Protein AF-A0A9X7GP49-F1 (afdb_monomer)

Organism: Bacillus cereus (NCBI:txid1396)

Solvent-accessible surface area (backbone atoms only — not comparable to full-atom values): 3908 Å² total; per-residue (Å²): 135,86,51,72,67,59,51,50,55,50,50,52,51,48,36,70,74,66,74,51,89,52,66,65,63,52,31,54,79,66,64,34,48,76,45,75,43,89,53,82,92,48,69,55,53,75,53,70,58,97,86,44,40,38,38,41,36,22,62,82,64,83,129

Nearest PDB structures (foldseek):
  7z6s-assembly1_E  TM=5.235E-01  e=4.266E-02  Homo sapiens
  7z5h-assembly3_C  TM=5.249E-01  e=6.485E-02  Homo sapiens
  7bb6-assembly1_E  TM=4.702E-01  e=3.716E-01  Homo sapiens
  7dcx-assembly1_D  TM=4.434E-01  e=2.815E+00  Severe acute respiratory syndrome coronavirus 2
  7k8w-assembly1_G  TM=2.428E-01  e=3.721E+00  Severe acute respiratory syndrome coronavirus 2

Structure (mmCIF, N/CA/C/O backbone):
data_AF-A0A9X7GP49-F1
#
_entry.id   AF-A0A9X7GP49-F1
#
loop_
_atom_site.group_PDB
_atom_site.id
_atom_site.type_symbol
_atom_site.label_atom_id
_atom_site.label_alt_id
_atom_site.label_comp_id
_atom_site.label_asym_id
_atom_site.label_entity_id
_atom_site.label_seq_id
_atom_site.pdbx_PDB_ins_code
_atom_site.Cartn_x
_atom_site.Cartn_y
_atom_site.Cartn_z
_atom_site.occupancy
_atom_site.B_iso_or_equiv
_atom_site.auth_seq_id
_atom_site.auth_comp_id
_atom_site.auth_asym_id
_atom_site.auth_atom_id
_atom_site.pdbx_PDB_model_num
ATOM 1 N N . MET A 1 1 ? 9.706 11.180 12.497 1.00 64.75 1 MET A N 1
ATOM 2 C CA . MET A 1 1 ? 9.932 9.718 12.449 1.00 64.75 1 MET A CA 1
ATOM 3 C C . MET A 1 1 ? 8.756 9.058 13.158 1.00 64.75 1 MET A C 1
ATOM 5 O O . MET A 1 1 ? 8.446 9.492 14.259 1.00 64.75 1 MET A O 1
ATOM 9 N N . VAL A 1 2 ? 8.042 8.124 12.525 1.00 80.62 2 VAL A N 1
ATOM 10 C CA . VAL A 1 2 ? 6.898 7.434 13.159 1.00 80.62 2 VAL A CA 1
ATOM 11 C C . VAL A 1 2 ? 7.440 6.303 14.032 1.00 80.62 2 VAL A C 1
ATOM 13 O O . VAL A 1 2 ? 8.305 5.553 13.583 1.00 80.62 2 VAL A O 1
ATOM 16 N N . SER A 1 3 ? 6.976 6.182 15.275 1.00 93.94 3 SER A N 1
ATOM 17 C CA . SER A 1 3 ? 7.429 5.119 16.173 1.00 93.94 3 SER A CA 1
ATOM 18 C C . SER A 1 3 ? 6.795 3.772 15.809 1.00 93.94 3 SER A C 1
ATOM 20 O O . SER A 1 3 ? 5.670 3.705 15.309 1.00 93.94 3 SER A O 1
ATOM 22 N N . LYS A 1 4 ? 7.485 2.667 16.119 1.00 93.94 4 LYS A N 1
ATOM 23 C CA . LYS A 1 4 ? 6.940 1.306 15.946 1.00 93.94 4 LYS A CA 1
ATOM 24 C C . LYS A 1 4 ? 5.586 1.134 16.647 1.00 93.94 4 LYS A C 1
ATOM 26 O O . LYS A 1 4 ? 4.693 0.484 16.117 1.00 93.94 4 LYS A O 1
ATOM 31 N N . GLN A 1 5 ? 5.420 1.759 17.814 1.00 95.06 5 GLN A N 1
ATOM 32 C CA . GLN A 1 5 ? 4.158 1.741 18.555 1.00 95.06 5 GLN A CA 1
ATOM 33 C C . GLN A 1 5 ? 3.026 2.417 17.772 1.00 95.06 5 GLN A C 1
ATOM 35 O O . GLN A 1 5 ? 1.936 1.861 17.685 1.00 95.06 5 GLN A O 1
ATOM 40 N N . GLN A 1 6 ? 3.282 3.569 17.145 1.00 95.25 6 GLN A N 1
ATOM 41 C CA . GLN A 1 6 ? 2.284 4.263 16.323 1.00 95.25 6 GLN A CA 1
ATOM 42 C C . GLN A 1 6 ? 1.876 3.443 15.090 1.00 95.25 6 GLN A C 1
ATOM 44 O O . GLN A 1 6 ? 0.699 3.429 14.733 1.00 95.25 6 GLN A O 1
ATOM 49 N N . ILE A 1 7 ? 2.821 2.727 14.469 1.00 94.56 7 ILE A N 1
ATOM 50 C CA . ILE A 1 7 ? 2.532 1.815 13.350 1.00 94.56 7 ILE A CA 1
ATOM 51 C C . ILE A 1 7 ? 1.611 0.683 13.813 1.00 94.56 7 ILE A C 1
ATOM 53 O O . ILE A 1 7 ? 0.584 0.443 13.184 1.00 94.56 7 ILE A O 1
ATOM 57 N N . ASN A 1 8 ? 1.935 0.031 14.932 1.00 95.62 8 ASN A N 1
ATOM 58 C CA . ASN A 1 8 ? 1.129 -1.070 15.462 1.00 95.62 8 ASN A CA 1
ATOM 59 C C . ASN A 1 8 ? -0.298 -0.623 15.801 1.00 95.62 8 ASN A C 1
ATOM 61 O O . ASN A 1 8 ? -1.252 -1.274 15.387 1.00 95.62 8 ASN A O 1
ATOM 65 N N . LEU A 1 9 ? -0.454 0.530 16.460 1.00 97.00 9 LEU A N 1
ATOM 66 C CA . LEU A 1 9 ? -1.774 1.098 16.748 1.00 97.00 9 LEU A CA 1
ATOM 67 C C . LEU A 1 9 ? -2.575 1.360 15.468 1.00 97.00 9 LEU A C 1
ATOM 69 O O . LEU A 1 9 ? -3.785 1.134 15.437 1.00 97.00 9 LEU A O 1
ATOM 73 N N . LYS A 1 10 ? -1.908 1.808 14.396 1.00 95.06 10 LYS A N 1
ATOM 74 C CA . LYS A 1 10 ? -2.574 2.037 13.114 1.00 95.06 10 LYS A CA 1
ATOM 75 C C . LYS A 1 10 ? -3.004 0.736 12.446 1.00 95.06 10 LYS A C 1
ATOM 77 O O . LYS A 1 10 ? -4.098 0.683 11.888 1.00 95.06 10 LYS A O 1
ATOM 82 N N . ILE A 1 11 ? -2.163 -0.294 12.504 1.00 94.44 11 ILE A N 1
ATOM 83 C CA . ILE A 1 11 ? -2.500 -1.632 12.011 1.00 94.44 11 ILE A CA 1
ATOM 84 C C . ILE A 1 11 ? -3.732 -2.145 12.758 1.00 94.44 11 ILE A C 1
ATOM 86 O O . ILE A 1 11 ? -4.713 -2.499 12.112 1.00 94.44 11 ILE A O 1
ATOM 90 N N . ASP A 1 12 ? -3.741 -2.093 14.089 1.00 95.88 12 ASP A N 1
ATOM 91 C CA . ASP A 1 12 ? -4.869 -2.568 14.897 1.00 95.88 12 ASP A CA 1
ATOM 92 C C . ASP A 1 12 ? -6.173 -1.815 14.590 1.00 95.88 12 ASP A C 1
ATOM 94 O O . ASP A 1 12 ? -7.237 -2.430 14.501 1.00 95.88 12 ASP A O 1
ATOM 98 N N . GLU A 1 13 ? -6.111 -0.496 14.369 1.00 96.12 13 GLU A N 1
ATOM 99 C CA . GLU A 1 13 ? -7.264 0.302 13.930 1.00 96.12 13 GLU A CA 1
ATOM 100 C C . GLU A 1 13 ? -7.820 -0.198 12.586 1.00 96.12 13 GLU A C 1
ATOM 102 O O . GLU A 1 13 ? -9.034 -0.353 12.436 1.00 96.12 13 GLU A O 1
ATOM 107 N N . LEU A 1 14 ? -6.946 -0.458 11.607 1.00 95.88 14 LEU A N 1
ATOM 108 C CA . LEU A 1 14 ? -7.344 -0.945 10.283 1.00 95.88 14 LEU A CA 1
ATOM 109 C C . LEU A 1 14 ? -7.947 -2.349 10.364 1.00 95.88 14 LEU A C 1
ATOM 111 O O . LEU A 1 14 ? -9.013 -2.580 9.797 1.00 95.88 14 LEU A O 1
ATOM 115 N N . LEU A 1 15 ? -7.316 -3.256 11.113 1.00 94.94 15 LEU A N 1
ATOM 116 C CA . LEU A 1 15 ? -7.806 -4.623 11.291 1.00 94.94 15 LEU A CA 1
ATOM 117 C C . LEU A 1 15 ? -9.187 -4.643 11.947 1.00 94.94 15 LEU A C 1
ATOM 119 O O . LEU A 1 15 ? -10.064 -5.370 11.493 1.00 94.94 15 LEU A O 1
ATOM 123 N N . ARG A 1 16 ? -9.418 -3.808 12.968 1.00 95.88 16 ARG A N 1
ATOM 124 C CA . ARG A 1 16 ? -10.732 -3.692 13.622 1.00 95.88 16 ARG A CA 1
ATOM 125 C C . ARG A 1 16 ? -11.792 -3.080 12.710 1.00 95.88 16 ARG A C 1
ATOM 127 O O . ARG A 1 16 ? -12.942 -3.496 12.769 1.00 95.88 16 ARG A O 1
ATOM 134 N N . ARG A 1 17 ? -11.429 -2.088 11.888 1.00 96.62 17 ARG A N 1
ATOM 135 C CA . ARG A 1 17 ? -12.379 -1.395 11.002 1.00 96.62 17 ARG A CA 1
ATOM 136 C C . ARG A 1 17 ? -12.801 -2.246 9.805 1.00 96.62 17 ARG A C 1
ATOM 138 O O . ARG A 1 17 ? -13.966 -2.198 9.434 1.00 96.62 17 ARG A O 1
ATOM 145 N N . TYR A 1 18 ? -11.866 -2.969 9.194 1.00 95.44 18 TYR A N 1
ATOM 146 C CA . TYR A 1 18 ? -12.105 -3.696 7.941 1.00 95.44 18 TYR A CA 1
ATOM 147 C C . TYR A 1 18 ? -12.230 -5.213 8.125 1.00 95.44 18 TYR A C 1
ATOM 149 O O . TYR A 1 18 ? -12.584 -5.907 7.180 1.00 95.44 18 TYR A O 1
ATOM 157 N N . ASN A 1 19 ? -11.955 -5.731 9.328 1.00 95.31 19 ASN A N 1
ATOM 158 C CA . ASN A 1 19 ? -12.043 -7.152 9.681 1.00 95.31 19 ASN A CA 1
ATOM 159 C C . ASN A 1 19 ? -11.282 -8.093 8.723 1.00 95.31 19 ASN A C 1
ATOM 161 O O . ASN A 1 19 ? -11.666 -9.239 8.506 1.00 95.31 19 ASN A O 1
ATOM 165 N N . THR A 1 20 ? -10.193 -7.607 8.132 1.00 95.19 20 THR A N 1
ATOM 166 C CA . THR A 1 20 ? -9.334 -8.375 7.230 1.00 95.19 20 THR A CA 1
ATOM 167 C C . THR A 1 20 ? -7.884 -7.942 7.398 1.00 95.19 20 THR A C 1
ATOM 169 O O . THR A 1 20 ? -7.607 -6.797 7.756 1.00 95.19 20 THR A O 1
ATOM 172 N N . ARG A 1 21 ? -6.954 -8.874 7.161 1.00 95.38 21 ARG A N 1
ATOM 173 C CA . ARG A 1 21 ? -5.507 -8.610 7.082 1.00 95.38 21 ARG A CA 1
ATOM 174 C C . ARG A 1 21 ? -5.025 -8.450 5.642 1.00 95.38 21 ARG A C 1
ATOM 176 O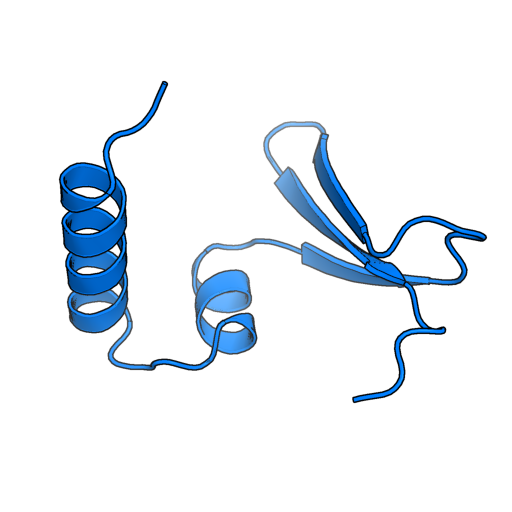 O . ARG A 1 21 ? -3.844 -8.179 5.443 1.00 95.38 21 ARG A O 1
ATOM 183 N N . ASP A 1 22 ? -5.912 -8.643 4.669 1.00 95.75 22 ASP A N 1
ATOM 184 C CA . ASP A 1 22 ? -5.588 -8.505 3.258 1.00 95.75 22 ASP A CA 1
ATOM 185 C C . ASP A 1 22 ? -5.418 -7.014 2.907 1.00 95.75 22 ASP A C 1
ATOM 187 O O . ASP A 1 22 ? -6.384 -6.244 3.003 1.00 95.75 22 ASP A O 1
ATOM 191 N N . PRO A 1 23 ? -4.207 -6.573 2.520 1.00 93.88 23 PRO A N 1
ATOM 192 C CA . PRO A 1 23 ? -3.955 -5.177 2.192 1.00 93.88 23 PRO A CA 1
ATOM 193 C C . PRO A 1 23 ? -4.717 -4.702 0.947 1.00 93.88 23 PRO A C 1
ATOM 195 O O . PRO A 1 23 ? -5.025 -3.512 0.871 1.00 93.88 23 PRO A O 1
ATOM 198 N N . PHE A 1 24 ? -5.056 -5.586 0.003 1.00 95.12 24 PHE A N 1
ATOM 199 C CA . PHE A 1 24 ? -5.786 -5.227 -1.215 1.00 95.12 24 PHE A CA 1
ATOM 200 C C . PHE A 1 24 ? -7.255 -4.936 -0.916 1.00 95.12 24 PHE A C 1
ATOM 202 O O . PHE A 1 24 ? -7.773 -3.911 -1.354 1.00 95.12 24 PHE A O 1
ATOM 209 N N . LEU A 1 25 ? -7.891 -5.755 -0.072 1.00 96.81 25 LEU A N 1
ATOM 210 C CA . LEU A 1 25 ? -9.256 -5.493 0.402 1.00 96.81 25 LEU A CA 1
ATOM 211 C C . LEU A 1 25 ? -9.333 -4.195 1.218 1.00 96.81 25 LEU A C 1
ATOM 213 O O . LEU A 1 25 ? -10.276 -3.416 1.081 1.00 96.81 25 LEU A O 1
ATOM 217 N N . ILE A 1 26 ? -8.321 -3.915 2.048 1.00 97.06 26 ILE A N 1
ATOM 218 C CA . ILE A 1 26 ? -8.244 -2.640 2.778 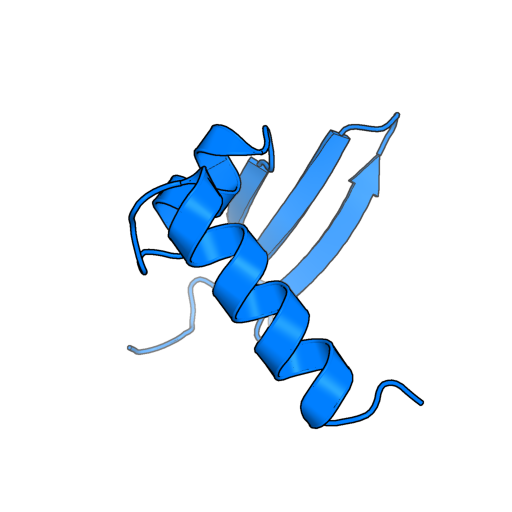1.00 97.06 26 ILE A CA 1
ATOM 219 C C . ILE A 1 26 ? -8.071 -1.470 1.801 1.00 97.06 26 ILE A C 1
ATOM 221 O O . ILE A 1 26 ? -8.695 -0.427 1.993 1.00 97.06 26 ILE 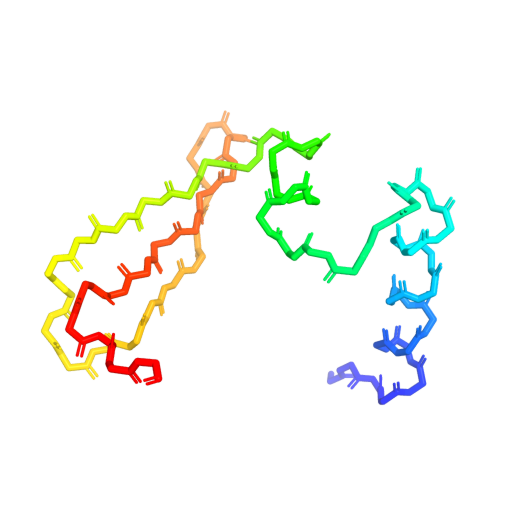A O 1
ATOM 225 N N . ALA A 1 27 ? -7.229 -1.605 0.774 1.00 96.44 27 ALA A N 1
ATOM 226 C CA . ALA A 1 27 ? -7.027 -0.563 -0.230 1.00 96.44 27 ALA A CA 1
ATOM 227 C C . ALA A 1 27 ? -8.329 -0.249 -0.985 1.00 96.44 27 ALA A C 1
ATOM 229 O O . ALA A 1 27 ? -8.721 0.919 -1.053 1.00 96.44 27 ALA A O 1
ATOM 230 N N . GLU A 1 28 ? -9.042 -1.282 -1.434 1.00 96.38 28 GLU A N 1
ATOM 231 C CA . GLU A 1 28 ? -10.351 -1.174 -2.084 1.00 96.38 28 GLU A CA 1
ATOM 232 C C . GLU A 1 28 ? -11.373 -0.469 -1.181 1.00 96.38 28 GLU A C 1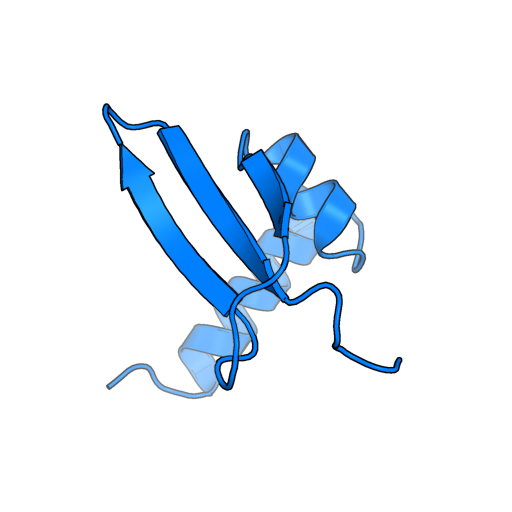
ATOM 234 O O . GLU A 1 28 ? -11.942 0.555 -1.561 1.00 96.38 28 GLU A O 1
ATOM 239 N N . ALA A 1 29 ? -11.528 -0.923 0.068 1.00 96.38 29 ALA A N 1
ATOM 240 C CA . ALA A 1 29 ? -12.453 -0.324 1.032 1.00 96.38 29 ALA A CA 1
ATOM 241 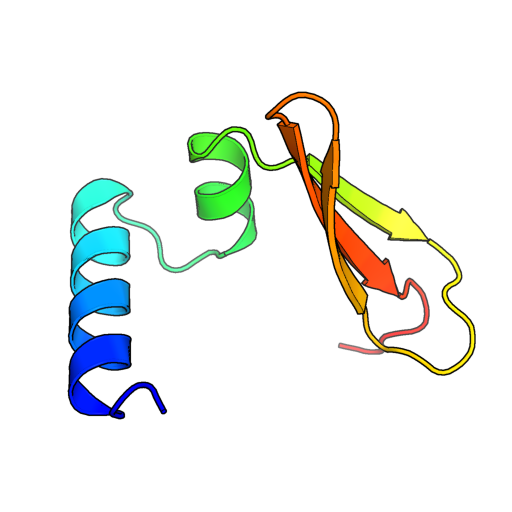C C . ALA A 1 29 ? -12.095 1.129 1.407 1.00 96.38 29 ALA A C 1
ATOM 243 O O . ALA A 1 29 ? -12.913 1.866 1.964 1.00 96.38 29 ALA A O 1
ATOM 244 N N . LYS A 1 30 ? -10.862 1.563 1.125 1.00 95.19 30 LYS A N 1
ATOM 245 C CA . LYS A 1 30 ? -10.393 2.941 1.303 1.00 95.19 30 LYS A CA 1
ATOM 246 C C . LYS A 1 30 ? -10.495 3.793 0.038 1.00 95.19 30 LYS A C 1
ATOM 248 O O . LYS A 1 30 ? -10.133 4.970 0.111 1.00 95.19 30 LYS A O 1
ATOM 253 N N . GLY A 1 31 ? -10.964 3.236 -1.077 1.00 96.12 31 GLY A N 1
ATOM 254 C CA . GLY A 1 31 ? -10.990 3.907 -2.375 1.00 96.12 31 GLY A CA 1
ATOM 255 C C . GLY A 1 31 ? -9.589 4.213 -2.907 1.00 96.12 31 GLY A C 1
ATOM 256 O O . GLY A 1 31 ? -9.395 5.231 -3.569 1.00 96.12 31 GLY A O 1
ATOM 257 N N . ILE A 1 32 ? -8.599 3.390 -2.550 1.00 97.94 32 ILE A N 1
ATOM 258 C CA . ILE A 1 32 ? -7.235 3.476 -3.070 1.00 97.94 32 ILE A CA 1
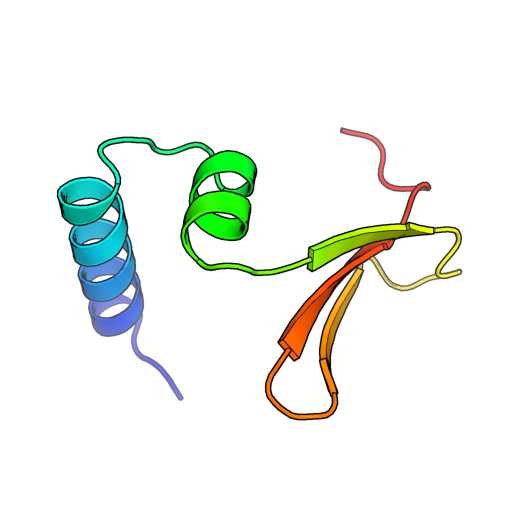ATOM 259 C C . ILE A 1 32 ? -7.156 2.627 -4.328 1.00 97.94 32 ILE A C 1
ATOM 261 O O . ILE A 1 32 ? -7.426 1.429 -4.295 1.00 97.94 32 ILE A O 1
ATOM 265 N N . VAL A 1 33 ? -6.752 3.250 -5.428 1.00 97.69 33 VAL A N 1
ATOM 266 C CA . VAL A 1 33 ? -6.555 2.555 -6.696 1.00 97.69 33 VAL A CA 1
ATOM 267 C C . VAL A 1 33 ? -5.197 1.858 -6.657 1.00 97.69 33 VAL A C 1
ATOM 269 O O . VAL A 1 33 ? -4.172 2.510 -6.456 1.00 97.69 33 VAL A O 1
ATOM 272 N N . VAL A 1 34 ? -5.186 0.539 -6.832 1.00 97.12 34 VAL A N 1
ATOM 273 C CA . VAL A 1 34 ? -3.956 -0.259 -6.911 1.00 97.12 34 VAL A CA 1
ATOM 274 C C . VAL A 1 34 ? -3.703 -0.620 -8.372 1.00 97.12 34 VAL A C 1
ATOM 276 O O . VAL A 1 34 ? -4.580 -1.182 -9.023 1.00 97.12 34 VAL A O 1
ATOM 279 N N . ILE A 1 35 ? -2.527 -0.270 -8.890 1.00 96.06 35 ILE A N 1
ATOM 280 C CA . ILE A 1 35 ? -2.130 -0.471 -10.289 1.00 96.06 35 ILE A CA 1
ATOM 281 C C . ILE A 1 35 ? -0.855 -1.306 -10.317 1.00 96.06 35 ILE A C 1
ATOM 283 O O . ILE A 1 35 ? 0.094 -1.009 -9.593 1.00 96.06 35 ILE A O 1
ATOM 287 N N . THR A 1 36 ? -0.825 -2.329 -11.165 1.00 95.19 36 THR A N 1
ATOM 288 C CA . THR A 1 36 ? 0.391 -3.086 -11.478 1.00 95.19 36 THR A CA 1
ATOM 289 C C . THR A 1 36 ? 0.938 -2.652 -12.829 1.00 95.19 36 THR A C 1
ATOM 291 O O . THR A 1 36 ? 0.203 -2.688 -13.815 1.00 95.19 36 THR A O 1
ATOM 294 N N . GLU A 1 37 ? 2.205 -2.248 -12.881 1.00 94.19 37 GLU A N 1
ATOM 295 C CA . GLU A 1 37 ? 2.863 -1.819 -14.121 1.00 94.19 37 GLU A CA 1
ATOM 296 C C . GLU A 1 37 ? 4.382 -2.052 -14.084 1.00 94.19 37 GLU A C 1
ATOM 298 O O . GLU A 1 37 ? 4.966 -2.311 -13.028 1.00 94.19 37 GLU A O 1
ATOM 303 N N . ALA A 1 38 ? 5.047 -1.937 -15.233 1.00 94.31 38 ALA A N 1
ATOM 304 C CA . ALA A 1 38 ? 6.499 -2.035 -15.335 1.00 94.31 38 ALA A CA 1
ATOM 305 C C . ALA A 1 38 ? 7.187 -0.769 -14.789 1.00 94.31 38 ALA A C 1
ATOM 307 O O . ALA A 1 38 ? 7.325 0.231 -15.491 1.00 94.31 38 ALA A O 1
ATOM 308 N N . LEU A 1 39 ? 7.678 -0.826 -13.547 1.00 93.81 39 LEU A N 1
ATOM 309 C CA . LEU A 1 39 ? 8.311 0.319 -12.869 1.00 93.81 39 LEU A CA 1
ATOM 310 C C . LEU A 1 39 ? 9.850 0.313 -12.916 1.00 93.81 39 LEU A C 1
ATOM 312 O O . LEU A 1 39 ? 10.507 1.021 -12.154 1.00 93.81 39 LEU A O 1
ATOM 316 N N . GLY A 1 40 ? 10.453 -0.492 -13.793 1.00 91.06 40 GLY A N 1
ATOM 317 C CA . GLY A 1 40 ? 11.909 -0.636 -13.851 1.00 91.06 40 GLY A CA 1
ATOM 318 C C . GLY A 1 40 ? 12.461 -1.228 -12.553 1.00 91.06 40 GLY A C 1
ATOM 319 O O . GLY A 1 40 ? 12.084 -2.344 -12.189 1.00 91.06 40 GLY A O 1
ATOM 320 N N . ASP A 1 41 ? 13.328 -0.477 -11.870 1.00 92.81 41 ASP A N 1
ATOM 321 C CA . ASP A 1 41 ? 14.093 -0.947 -10.705 1.00 92.81 41 ASP A CA 1
ATOM 322 C C . ASP A 1 41 ? 13.433 -0.641 -9.348 1.00 92.81 41 ASP A C 1
ATOM 324 O O . ASP A 1 41 ? 13.937 -1.064 -8.307 1.00 92.81 41 ASP A O 1
ATOM 328 N N . ILE A 1 42 ? 12.309 0.087 -9.318 1.00 94.50 42 ILE A N 1
ATOM 329 C CA . ILE A 1 42 ? 11.579 0.349 -8.066 1.00 94.50 42 ILE A CA 1
ATOM 330 C C . ILE A 1 42 ? 10.492 -0.698 -7.847 1.00 94.50 42 ILE A C 1
ATOM 332 O O . ILE A 1 42 ? 9.860 -1.152 -8.791 1.00 94.50 42 ILE A O 1
ATOM 336 N N . TYR A 1 43 ? 10.208 -1.050 -6.596 1.00 94.94 43 TYR A N 1
ATOM 337 C CA . TYR A 1 43 ? 9.141 -2.010 -6.283 1.00 94.94 43 TYR A CA 1
ATOM 338 C C . TYR A 1 43 ? 7.734 -1.423 -6.382 1.00 94.94 43 TYR A C 1
ATOM 340 O O . TYR A 1 43 ? 6.765 -2.156 -6.555 1.00 94.94 43 TYR A O 1
ATOM 348 N N . GLY A 1 44 ? 7.605 -0.107 -6.255 1.00 95.56 44 GLY A N 1
ATOM 349 C CA . GLY A 1 44 ? 6.315 0.556 -6.208 1.00 95.56 44 GLY A CA 1
ATOM 350 C C . 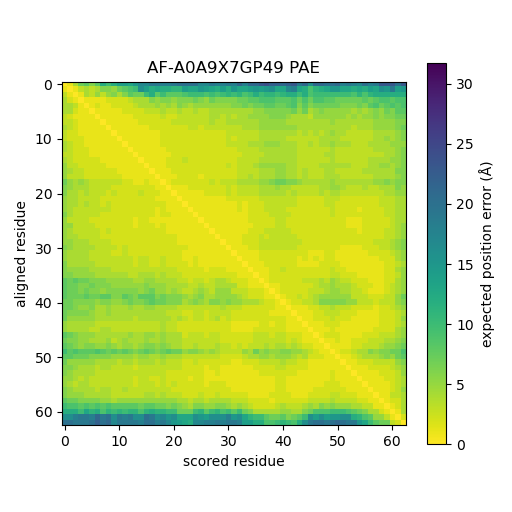GLY A 1 44 ? 6.403 1.924 -5.559 1.00 95.56 44 GLY A C 1
ATOM 351 O O . GLY A 1 44 ? 7.424 2.287 -4.971 1.00 95.56 44 GLY A O 1
ATOM 352 N N . TYR A 1 45 ? 5.321 2.686 -5.653 1.00 96.75 45 TYR A N 1
ATOM 353 C CA . TYR A 1 45 ? 5.200 3.980 -4.994 1.00 96.75 45 TYR A CA 1
ATOM 354 C C . TYR A 1 45 ? 3.742 4.339 -4.720 1.00 96.75 45 TYR A C 1
ATOM 356 O O . TYR A 1 45 ? 2.810 3.822 -5.332 1.00 96.75 45 TYR A O 1
ATOM 364 N N . TYR A 1 46 ? 3.554 5.264 -3.785 1.00 97.50 46 TYR A N 1
ATOM 365 C CA . TYR A 1 46 ? 2.262 5.871 -3.500 1.00 97.50 46 TYR A CA 1
ATOM 366 C C . TYR A 1 46 ? 2.248 7.305 -4.013 1.00 97.50 46 TYR A C 1
ATOM 368 O O . TYR A 1 46 ? 3.207 8.052 -3.806 1.00 97.50 46 TYR A O 1
ATOM 376 N N . HIS A 1 47 ? 1.140 7.720 -4.615 1.00 96.56 47 HIS A N 1
ATOM 377 C CA . HIS A 1 47 ? 0.907 9.126 -4.915 1.00 96.56 47 HIS A CA 1
ATOM 378 C C . HIS A 1 47 ? -0.587 9.465 -4.849 1.00 96.56 47 HIS A C 1
ATOM 380 O O . HIS A 1 47 ? -1.440 8.593 -4.686 1.00 96.56 47 HIS A O 1
ATOM 386 N N . LYS A 1 48 ? -0.918 10.757 -4.901 1.00 97.44 48 LYS A N 1
ATOM 387 C CA . LYS A 1 48 ? -2.299 11.236 -4.789 1.00 97.44 48 LYS A CA 1
ATOM 388 C C . LYS A 1 48 ? -2.562 12.320 -5.823 1.00 97.44 48 LYS A C 1
ATOM 390 O O . LYS A 1 48 ? -1.955 13.385 -5.751 1.00 97.44 48 LYS A O 1
ATOM 395 N N . VAL A 1 49 ? -3.504 12.075 -6.729 1.00 95.88 49 VAL A N 1
ATOM 396 C CA . VAL A 1 49 ? -3.931 13.034 -7.762 1.00 95.88 49 VAL A CA 1
ATOM 397 C C . VAL A 1 49 ? -5.372 13.421 -7.497 1.00 95.88 49 VAL A C 1
ATOM 399 O O . VAL A 1 49 ? -6.226 12.560 -7.321 1.00 95.88 49 VAL A O 1
ATOM 402 N N . SER A 1 50 ? -5.657 14.723 -7.415 1.00 94.06 50 SER A N 1
ATOM 403 C CA . SER A 1 50 ? -7.026 15.239 -7.236 1.00 94.06 50 SER A CA 1
ATOM 404 C C . SER A 1 50 ? -7.811 14.573 -6.097 1.00 94.06 50 SER A C 1
ATOM 406 O O . SER A 1 50 ? -9.013 14.358 -6.186 1.00 94.06 50 SER A O 1
ATOM 408 N N . ARG A 1 51 ? -7.120 14.287 -4.989 1.00 94.50 51 ARG A N 1
ATOM 409 C CA . ARG A 1 51 ? -7.612 13.576 -3.795 1.00 94.50 51 ARG A CA 1
ATOM 410 C C . ARG A 1 51 ? -7.774 12.060 -3.918 1.00 94.50 51 ARG A C 1
ATOM 412 O O . ARG A 1 51 ? -7.991 11.436 -2.881 1.00 94.50 51 ARG A O 1
ATOM 419 N N . ILE A 1 52 ? -7.577 11.485 -5.096 1.00 96.69 52 ILE A N 1
ATOM 420 C CA . ILE A 1 52 ? -7.624 10.044 -5.332 1.00 96.69 52 IL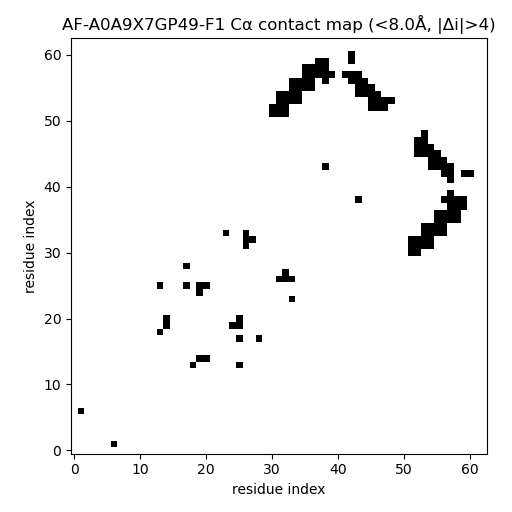E A CA 1
ATOM 421 C C . ILE A 1 52 ? -6.246 9.452 -4.996 1.00 96.69 52 ILE A C 1
ATOM 423 O O . ILE A 1 52 ? -5.243 9.886 -5.572 1.00 96.69 52 ILE A O 1
ATOM 427 N N . PRO A 1 53 ? -6.160 8.542 -4.013 1.00 98.00 53 PRO A N 1
ATOM 428 C CA . PRO A 1 53 ? -4.924 7.853 -3.675 1.00 98.00 53 PRO A CA 1
ATOM 429 C C . PRO A 1 53 ? -4.650 6.693 -4.638 1.00 98.00 53 PRO A C 1
ATOM 431 O O . PRO A 1 53 ? -5.549 5.911 -4.943 1.00 98.00 53 PRO A O 1
ATOM 434 N N . PHE A 1 54 ? -3.391 6.553 -5.044 1.00 98.06 54 PHE A N 1
ATOM 435 C CA . PHE A 1 54 ? -2.912 5.491 -5.921 1.00 98.06 54 PHE A CA 1
ATOM 436 C C . PHE A 1 54 ? -1.717 4.777 -5.296 1.00 98.06 54 PHE A C 1
ATOM 438 O O . PHE A 1 54 ? -0.817 5.419 -4.744 1.00 98.06 54 PHE A O 1
ATOM 445 N N . ILE A 1 55 ? -1.695 3.456 -5.420 1.00 97.88 55 ILE A N 1
ATOM 446 C CA . ILE A 1 55 ? -0.549 2.603 -5.118 1.00 97.88 55 ILE A CA 1
ATOM 447 C C . ILE A 1 55 ? -0.148 1.917 -6.417 1.00 97.88 55 ILE A C 1
ATOM 449 O O . ILE A 1 55 ? -0.930 1.164 -6.989 1.00 97.88 55 ILE A O 1
ATOM 453 N N . HIS A 1 56 ? 1.075 2.170 -6.856 1.00 96.56 56 HIS A N 1
ATOM 454 C CA . HIS A 1 56 ? 1.682 1.508 -7.999 1.00 96.56 56 HIS A CA 1
ATOM 455 C C . HIS A 1 56 ? 2.583 0.400 -7.484 1.00 96.56 56 HIS A C 1
ATOM 457 O O . HIS A 1 56 ? 3.392 0.629 -6.582 1.00 96.56 56 HIS A O 1
ATOM 463 N N . ILE A 1 57 ? 2.429 -0.790 -8.041 1.00 96.06 57 ILE A N 1
ATOM 464 C CA . ILE A 1 57 ? 3.185 -1.987 -7.695 1.00 96.06 57 ILE A CA 1
ATOM 465 C C . ILE A 1 57 ? 3.901 -2.440 -8.961 1.00 96.06 57 ILE A C 1
ATOM 467 O O . ILE A 1 57 ? 3.296 -2.517 -10.029 1.00 96.06 57 ILE A O 1
ATOM 471 N N . ASN A 1 58 ? 5.194 -2.726 -8.856 1.00 96.00 58 ASN A N 1
ATOM 472 C CA . ASN A 1 58 ? 5.948 -3.215 -9.997 1.00 96.00 58 ASN A CA 1
ATOM 473 C C . ASN A 1 58 ? 5.499 -4.639 -10.335 1.00 96.00 58 ASN A C 1
ATOM 475 O O . ASN A 1 58 ? 5.557 -5.530 -9.489 1.00 96.00 58 ASN A O 1
ATOM 479 N N . GLU A 1 59 ? 5.098 -4.865 -11.582 1.00 94.38 59 GLU A N 1
ATOM 480 C CA . GLU A 1 59 ? 4.705 -6.188 -12.081 1.00 94.38 59 GLU A CA 1
ATOM 481 C C . GLU A 1 59 ? 5.848 -7.213 -12.040 1.00 94.38 59 GLU A C 1
ATOM 483 O O . GLU A 1 59 ? 5.606 -8.416 -12.039 1.00 94.38 59 GLU A O 1
ATOM 488 N N . ARG A 1 60 ? 7.104 -6.748 -11.986 1.00 91.31 60 ARG A N 1
ATOM 489 C CA . ARG A 1 60 ? 8.301 -7.599 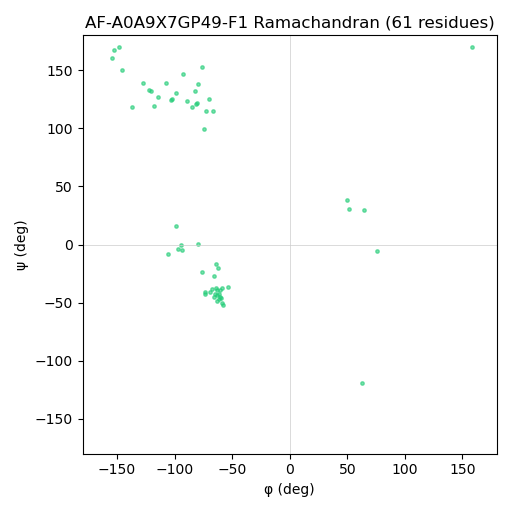-11.928 1.00 91.31 60 ARG A CA 1
ATOM 490 C C . ARG A 1 60 ? 8.591 -8.139 -10.525 1.00 91.31 60 ARG A C 1
ATOM 492 O O . ARG A 1 60 ? 9.587 -8.839 -10.349 1.00 91.31 60 ARG A O 1
ATOM 499 N N . LEU A 1 61 ? 7.769 -7.813 -9.524 1.00 85.44 61 LEU A N 1
ATOM 500 C CA . LEU A 1 61 ? 7.882 -8.396 -8.189 1.00 85.44 61 LEU A CA 1
ATOM 501 C C . LEU A 1 61 ? 7.543 -9.892 -8.238 1.00 85.44 61 LEU A C 1
ATOM 503 O O . LEU A 1 61 ? 6.406 -10.274 -8.503 1.00 85.44 61 LEU A O 1
ATOM 507 N N . SER A 1 62 ? 8.530 -10.743 -7.954 1.00 68.81 62 SER A N 1
ATOM 508 C CA . SER A 1 62 ? 8.296 -12.164 -7.690 1.00 68.81 62 SER A CA 1
ATOM 509 C C . SER A 1 62 ? 7.840 -12.344 -6.240 1.00 68.81 62 SER A C 1
ATOM 511 O O . SER A 1 62 ? 8.568 -11.943 -5.327 1.00 68.81 62 SER A O 1
ATOM 513 N N . TYR A 1 63 ? 6.653 -12.920 -6.048 1.00 60.12 63 TYR A N 1
ATOM 514 C CA . TYR A 1 63 ? 6.090 -13.271 -4.739 1.00 60.12 63 TYR A CA 1
ATOM 515 C C . TYR A 1 63 ? 6.672 -14.570 -4.179 1.00 60.12 63 TYR A C 1
ATOM 517 O O . TYR A 1 63 ? 6.958 -15.482 -4.989 1.00 60.12 63 TYR A O 1
#

Foldseek 3Di:
DQDPVNVVVVQVVLCVVQVDPDVVSSCVVVQEAEAEDAPDPDQWDWDADPNHIYIYGYPPDDD

pLDDT: mean 93.7, std 7.07, range [60.12, 98.06]

Secondary structure (DSSP, 8-state):
---HHHHHHHHHHHHHHHS---HHHHHHHTTPEEEEE--TT--EEEEEETTEEEEEEETT---

Sequence (63 aa):
MVSKQQINLKIDELLRRYNTRDPFLIAEAKGIVVITEALGDIYGYYHKVSRIPFIHINERLSY

Radius of gyration: 13.56 Å; Cα contacts (8 Å, |Δi|>4): 72; chains: 1; bounding box: 26×28×34 Å

Mean predicted aligned error: 3.88 Å